Protein AF-A0A1J3G5L0-F1 (afdb_monomer)

Radius of gyration: 14.36 Å; Cα contacts (8 Å, |Δi|>4): 95; chains: 1; bounding box: 38×27×35 Å

Nearest PDB structures (foldseek):
  7tby-assembly1_A  TM=6.720E-01  e=4.353E-02  Homo sapiens
  8ee6-assembly1_A  TM=5.916E-01  e=3.368E-02  Homo sapiens
  7tbz-assembly1_A  TM=6.420E-01  e=7.272E-02  Homo sapiens
  8edw-assembly1_A  TM=5.987E-01  e=2.797E-01  Homo sapiens
  1vi7-assembly1_A  TM=5.371E-01  e=1.686E+00  Escherichia coli

Foldseek 3Di:
DKWAFAPVCLVVLVVLVCVQPVPWDWPDDDRRITDIDDDLVRGAVVSVVVSVVVVVVVHDIPDDDDDPDDVVSNVVVVVVVVVVVVVVD

InterPro domains:
  IPR026082 ABC transporter A [PTHR19229] (1-83)

Sequence (89 aa):
LTMTTSSEHEKDVERLVQDVSPNAKKIYHIAGTQKFELPKEEVLISEVFQTVEKAKSSFEVFAWGLADTTLEDVFIKVARTAQAFNVFS

Organism: Noccaea caerulescens (NCBI:txid107243)

Solvent-accessible surface area (backbone atoms only — not comparable to full-atom values): 5230 Å² total; per-residue (Å²): 68,36,41,25,37,57,69,89,46,53,65,56,53,51,50,51,48,40,73,62,35,80,77,45,40,77,76,50,75,58,94,38,31,38,34,36,49,64,55,69,92,77,47,55,69,69,56,54,52,50,44,50,52,54,45,53,76,74,44,76,63,80,46,71,51,79,71,99,77,54,72,64,65,48,50,55,52,52,52,53,53,54,54,58,53,63,75,79,107

Mean predicted aligned error: 5.15 Å

Structure (mmCIF, N/CA/C/O backbone):
data_AF-A0A1J3G5L0-F1
#
_entry.id   AF-A0A1J3G5L0-F1
#
loop_
_atom_site.group_PDB
_atom_site.id
_atom_site.type_symbol
_atom_site.label_atom_id
_atom_site.label_alt_id
_atom_site.label_comp_id
_atom_site.label_asym_id
_atom_site.label_entity_id
_atom_site.label_seq_id
_atom_site.pdbx_PDB_ins_code
_atom_site.Cartn_x
_atom_site.Cartn_y
_atom_site.Cartn_z
_atom_site.occupancy
_atom_site.B_iso_or_equiv
_atom_site.auth_seq_id
_atom_site.auth_comp_id
_atom_site.auth_asym_id
_atom_site.auth_atom_id
_atom_site.pdbx_PDB_model_num
ATOM 1 N N . LEU A 1 1 ? 0.677 2.876 3.306 1.00 95.19 1 LEU A N 1
ATOM 2 C CA . LEU A 1 1 ? 1.160 1.949 2.261 1.00 95.19 1 LEU A CA 1
ATOM 3 C C . LEU A 1 1 ? 2.223 2.646 1.426 1.00 95.19 1 LEU A C 1
ATOM 5 O O . LEU A 1 1 ? 1.983 3.753 0.968 1.00 95.19 1 LEU A O 1
ATOM 9 N N . THR A 1 2 ? 3.373 2.019 1.232 1.00 97.44 2 THR A N 1
ATOM 10 C CA . THR A 1 2 ? 4.397 2.444 0.271 1.00 97.44 2 THR A CA 1
ATOM 11 C C . THR A 1 2 ? 4.506 1.375 -0.806 1.00 97.44 2 THR A C 1
ATOM 13 O O . THR A 1 2 ? 4.474 0.193 -0.468 1.00 97.44 2 THR A O 1
ATOM 16 N N . MET A 1 3 ? 4.637 1.769 -2.070 1.00 97.94 3 MET A N 1
ATOM 17 C CA . MET A 1 3 ? 4.863 0.847 -3.181 1.00 97.94 3 MET A CA 1
ATOM 18 C C . MET A 1 3 ? 5.768 1.482 -4.238 1.00 97.94 3 MET A C 1
ATOM 20 O O . MET A 1 3 ? 5.662 2.678 -4.499 1.00 97.94 3 MET A O 1
ATOM 24 N N . THR A 1 4 ? 6.651 0.678 -4.820 1.00 98.31 4 THR A N 1
ATOM 25 C CA . THR A 1 4 ? 7.619 1.079 -5.842 1.00 98.31 4 THR A CA 1
ATOM 26 C C . THR A 1 4 ? 7.415 0.234 -7.092 1.00 98.31 4 THR A C 1
ATOM 28 O O . THR A 1 4 ? 7.479 -0.994 -7.023 1.00 98.31 4 THR A O 1
ATOM 31 N N . THR A 1 5 ? 7.180 0.893 -8.224 1.00 98.19 5 THR A N 1
ATOM 32 C CA . THR A 1 5 ? 6.961 0.279 -9.546 1.00 98.19 5 THR A CA 1
ATOM 33 C C . THR A 1 5 ? 7.736 1.045 -10.618 1.00 98.19 5 THR A C 1
ATOM 35 O O . THR A 1 5 ? 8.384 2.053 -10.327 1.00 98.19 5 THR A O 1
ATOM 38 N N . SER A 1 6 ? 7.665 0.600 -11.875 1.00 97.38 6 SER A N 1
ATOM 39 C CA . SER A 1 6 ? 8.040 1.445 -13.013 1.00 97.38 6 SER A CA 1
ATOM 40 C C . SER A 1 6 ? 7.050 2.609 -13.164 1.00 97.38 6 SER A C 1
ATOM 42 O O . SER A 1 6 ? 5.905 2.542 -12.697 1.00 97.38 6 SER A O 1
ATOM 44 N N . SER A 1 7 ? 7.487 3.688 -13.821 1.00 94.06 7 SER A N 1
ATOM 45 C CA . SER A 1 7 ? 6.682 4.909 -13.941 1.00 94.06 7 SER A CA 1
ATOM 46 C C . SER A 1 7 ? 5.413 4.750 -14.779 1.00 94.06 7 SER A C 1
ATOM 48 O O . SER A 1 7 ? 4.450 5.486 -14.575 1.00 94.06 7 SER A O 1
ATOM 50 N N . GLU A 1 8 ? 5.358 3.774 -15.687 1.00 96.50 8 GLU A N 1
ATOM 51 C CA . GLU A 1 8 ? 4.143 3.484 -16.461 1.00 96.50 8 GLU A CA 1
ATOM 52 C C . GLU A 1 8 ? 2.978 2.968 -15.599 1.00 96.50 8 GLU A C 1
ATOM 54 O O . GLU A 1 8 ? 1.823 3.199 -15.954 1.00 96.50 8 GLU A O 1
ATOM 59 N N . HIS A 1 9 ? 3.262 2.353 -14.443 1.00 97.31 9 HIS A N 1
ATOM 60 C CA . HIS A 1 9 ? 2.254 1.769 -13.548 1.00 97.31 9 HIS A CA 1
ATOM 61 C C . HIS A 1 9 ? 1.829 2.687 -12.396 1.00 97.31 9 HIS A C 1
ATOM 63 O O . HIS A 1 9 ? 0.936 2.339 -11.627 1.00 97.31 9 HIS A O 1
ATOM 69 N N . GLU A 1 10 ? 2.400 3.887 -12.278 1.00 94.88 10 GLU A N 1
ATOM 70 C CA . GLU A 1 10 ? 2.098 4.829 -11.188 1.00 94.88 10 GLU A CA 1
ATOM 71 C C . GLU A 1 10 ? 0.599 5.144 -11.062 1.00 94.88 10 GLU A C 1
ATOM 73 O O . GLU A 1 10 ? 0.065 5.239 -9.958 1.00 94.88 10 GLU A O 1
ATOM 78 N N . LYS A 1 11 ? -0.115 5.265 -12.188 1.00 96.62 11 LYS A N 1
ATOM 79 C CA . LYS A 1 11 ? -1.570 5.496 -12.176 1.00 96.62 11 LYS A CA 1
ATOM 80 C C . LYS A 1 11 ? -2.363 4.260 -11.767 1.00 96.62 11 LYS A C 1
ATOM 82 O O . LYS A 1 11 ? -3.445 4.400 -11.201 1.00 96.62 11 LYS A O 1
ATOM 87 N N . ASP A 1 12 ? -1.858 3.069 -12.062 1.00 97.44 12 ASP A N 1
ATOM 88 C CA . ASP A 1 12 ? -2.515 1.822 -11.679 1.00 97.44 12 ASP A CA 1
ATOM 89 C C . ASP A 1 12 ? -2.399 1.600 -10.172 1.00 97.44 12 ASP A C 1
ATOM 91 O O . ASP A 1 12 ? -3.384 1.241 -9.531 1.00 97.44 12 ASP A O 1
ATOM 95 N N . VAL A 1 13 ? -1.245 1.937 -9.585 1.00 96.94 13 VAL A N 1
ATOM 96 C CA . VAL A 1 13 ? -1.066 1.980 -8.129 1.00 96.94 13 VAL A CA 1
ATOM 97 C C . VAL A 1 13 ? -2.077 2.917 -7.473 1.00 96.94 13 VAL A C 1
ATOM 99 O O . VAL A 1 13 ? -2.739 2.533 -6.512 1.00 96.94 13 VAL A O 1
ATOM 10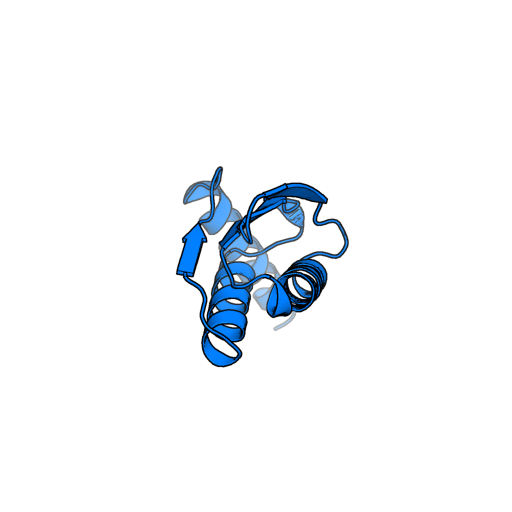2 N N . GLU A 1 14 ? -2.242 4.130 -8.000 1.00 96.94 14 GLU A N 1
ATOM 103 C CA . GLU A 1 14 ? -3.203 5.089 -7.453 1.00 96.94 14 GLU A CA 1
ATOM 104 C C . GLU A 1 14 ? -4.637 4.563 -7.488 1.00 96.94 14 GLU A C 1
ATOM 106 O O . GLU A 1 14 ? -5.343 4.680 -6.490 1.00 96.94 14 GLU A O 1
ATOM 111 N N . ARG A 1 15 ? -5.057 3.942 -8.596 1.00 97.19 15 ARG A N 1
ATOM 112 C CA . ARG A 1 15 ? -6.391 3.329 -8.708 1.00 97.19 15 ARG A CA 1
ATOM 113 C C . ARG A 1 15 ? -6.580 2.211 -7.691 1.00 97.19 15 ARG A C 1
ATOM 115 O O . ARG A 1 15 ? -7.574 2.208 -6.980 1.00 97.19 15 ARG A O 1
ATOM 122 N N . LEU A 1 16 ? -5.602 1.314 -7.575 1.00 96.31 16 LEU A N 1
ATOM 123 C CA . LEU A 1 16 ? -5.639 0.217 -6.610 1.00 96.31 16 LEU A CA 1
ATOM 124 C C . LEU A 1 16 ? -5.754 0.721 -5.168 1.00 96.31 16 LEU A C 1
ATOM 126 O O . LEU A 1 16 ? -6.489 0.152 -4.372 1.00 96.31 16 LEU A O 1
ATOM 130 N N . VAL A 1 17 ? -5.052 1.800 -4.826 1.00 95.81 17 VAL A N 1
ATOM 131 C CA . VAL A 1 17 ? -5.138 2.397 -3.489 1.00 95.81 17 VAL A CA 1
ATOM 132 C C . VAL A 1 17 ? -6.484 3.085 -3.253 1.00 95.81 17 VAL A C 1
ATOM 134 O O . VAL A 1 17 ? -7.024 2.996 -2.153 1.00 95.81 17 VAL A O 1
ATOM 137 N N . GLN A 1 18 ? -7.041 3.738 -4.271 1.00 95.25 18 GLN A N 1
ATOM 138 C CA . GLN A 1 18 ? -8.369 4.353 -4.197 1.00 95.25 18 GLN A CA 1
ATOM 139 C C . GLN A 1 18 ? -9.491 3.311 -4.077 1.00 95.25 18 GLN A C 1
ATOM 141 O O . GLN A 1 18 ? -10.465 3.564 -3.374 1.00 95.25 18 GLN A O 1
ATOM 146 N N . ASP A 1 19 ? -9.328 2.127 -4.681 1.00 94.00 19 ASP A N 1
ATOM 147 C CA . ASP A 1 19 ? -10.238 0.988 -4.493 1.00 94.00 19 ASP A CA 1
ATOM 148 C C . ASP A 1 19 ? -10.241 0.493 -3.031 1.00 94.00 19 ASP A C 1
ATOM 150 O O . ASP A 1 19 ? -11.262 0.006 -2.552 1.00 94.00 19 ASP A O 1
ATOM 154 N N . VAL A 1 20 ? -9.113 0.622 -2.315 1.00 92.94 20 VAL A N 1
ATOM 155 C CA . VAL A 1 20 ? -8.998 0.260 -0.887 1.00 92.94 20 VAL A CA 1
ATOM 156 C C . VAL A 1 20 ? -9.637 1.307 0.016 1.00 92.94 20 VAL A C 1
ATOM 158 O O . VAL A 1 20 ? -10.337 0.967 0.963 1.00 92.94 20 VAL A O 1
ATOM 161 N N . SER A 1 21 ? -9.363 2.586 -0.230 1.00 94.44 21 SER A N 1
ATOM 162 C CA . SER A 1 21 ? -10.047 3.681 0.453 1.00 94.44 21 SER A CA 1
ATOM 163 C C . SER A 1 21 ? -10.045 4.919 -0.439 1.00 94.44 21 SER A C 1
ATOM 165 O O . SER A 1 21 ? -8.968 5.411 -0.795 1.00 94.44 21 SER A O 1
ATOM 167 N N . PRO A 1 22 ? -11.223 5.497 -0.738 1.00 94.44 22 PRO A N 1
ATOM 168 C CA . PRO A 1 22 ? -11.309 6.737 -1.506 1.00 94.44 22 PRO A CA 1
ATOM 169 C C . PRO A 1 22 ? -10.693 7.930 -0.755 1.00 94.44 22 PRO A C 1
ATOM 171 O O . PRO A 1 22 ? -10.342 8.946 -1.350 1.00 94.44 22 PRO A O 1
ATOM 174 N N . ASN A 1 23 ? -10.537 7.806 0.565 1.00 95.94 23 ASN A N 1
ATOM 175 C CA . ASN A 1 23 ? -9.943 8.818 1.433 1.00 95.94 23 ASN A CA 1
ATOM 176 C C . ASN A 1 23 ? -8.429 8.616 1.622 1.00 95.94 23 ASN A C 1
ATOM 178 O O . ASN A 1 23 ? -7.799 9.320 2.415 1.00 95.94 23 ASN A O 1
ATOM 182 N N . ALA A 1 24 ? -7.817 7.676 0.893 1.00 96.00 24 ALA A N 1
ATOM 183 C CA . ALA A 1 24 ? -6.375 7.499 0.883 1.00 96.00 24 ALA A CA 1
ATOM 184 C C . ALA A 1 24 ? -5.663 8.767 0.388 1.00 96.00 24 ALA A C 1
ATOM 186 O O . ALA A 1 24 ? -5.933 9.288 -0.698 1.00 96.00 24 ALA A O 1
ATOM 187 N N . LYS A 1 25 ? -4.683 9.241 1.160 1.00 96.44 25 LYS A N 1
ATOM 188 C CA . LYS A 1 25 ? -3.925 10.454 0.849 1.00 96.44 25 LYS A CA 1
ATOM 189 C C . LYS A 1 25 ? -2.538 10.105 0.335 1.00 96.44 25 LYS A C 1
ATOM 191 O O . LYS A 1 25 ? -1.739 9.493 1.043 1.00 96.44 25 LYS A O 1
ATOM 196 N N . LYS A 1 26 ? -2.203 10.554 -0.875 1.00 96.81 26 LYS A N 1
ATOM 197 C CA . LYS A 1 26 ? -0.831 10.468 -1.389 1.00 96.81 26 LYS A CA 1
ATOM 198 C C . LYS A 1 26 ? 0.058 11.467 -0.647 1.00 96.81 26 LYS A C 1
ATOM 200 O O . LYS A 1 26 ? -0.204 12.666 -0.657 1.00 96.81 26 LYS A O 1
ATOM 205 N N . ILE A 1 27 ? 1.104 10.961 -0.006 1.00 97.25 27 ILE A N 1
ATOM 206 C CA . ILE A 1 27 ? 2.072 11.751 0.759 1.00 97.25 27 ILE A CA 1
ATOM 207 C C . ILE A 1 27 ? 3.202 12.229 -0.145 1.00 97.2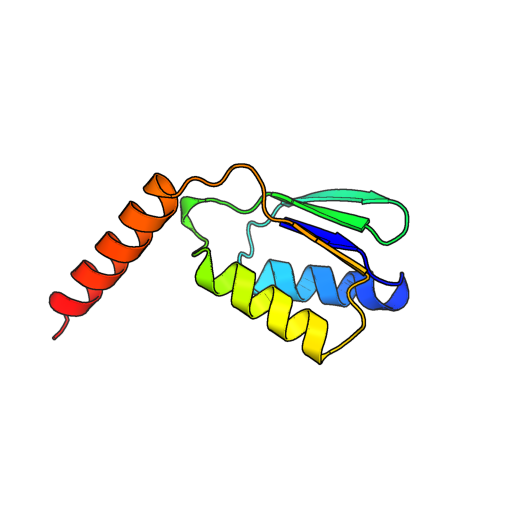5 27 ILE A C 1
ATOM 209 O O . ILE A 1 27 ? 3.574 13.397 -0.099 1.00 97.25 27 ILE A O 1
ATOM 213 N N . TYR A 1 28 ? 3.739 11.337 -0.977 1.00 96.50 28 TYR A N 1
ATOM 214 C CA . TYR A 1 28 ? 4.741 11.693 -1.973 1.00 96.50 28 TYR A CA 1
ATOM 215 C C . TYR A 1 28 ? 4.766 10.699 -3.130 1.00 96.50 28 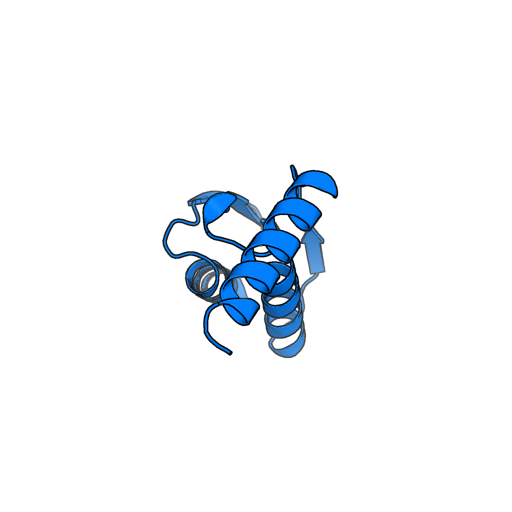TYR A C 1
ATOM 217 O O . TYR A 1 28 ? 4.278 9.570 -3.026 1.00 96.50 28 TYR A O 1
ATOM 225 N N . HIS A 1 29 ? 5.407 11.139 -4.207 1.00 96.00 29 HIS A N 1
ATOM 226 C CA . HIS A 1 29 ? 5.816 10.320 -5.333 1.00 96.00 29 HIS A CA 1
ATOM 227 C C . HIS A 1 29 ? 7.241 10.731 -5.736 1.00 96.00 29 HIS A C 1
ATOM 229 O O . HIS A 1 29 ? 7.473 11.894 -6.063 1.00 96.00 29 HIS A O 1
ATOM 235 N N . ILE A 1 30 ? 8.191 9.793 -5.665 1.00 95.75 30 ILE A N 1
ATOM 236 C CA . ILE A 1 30 ? 9.592 10.007 -6.043 1.00 95.75 30 ILE A CA 1
ATOM 237 C C . ILE A 1 30 ? 10.118 8.744 -6.735 1.00 95.75 30 ILE A C 1
ATOM 239 O O . ILE A 1 30 ? 10.135 7.678 -6.124 1.00 95.75 30 ILE A O 1
ATOM 243 N N . ALA A 1 31 ? 10.566 8.875 -7.988 1.00 94.25 31 ALA A N 1
ATOM 244 C CA . ALA A 1 31 ? 11.223 7.814 -8.762 1.00 94.25 31 ALA A CA 1
ATOM 245 C C . ALA A 1 31 ? 10.465 6.467 -8.738 1.00 94.25 31 ALA A C 1
ATOM 247 O O . ALA A 1 31 ? 11.008 5.450 -8.305 1.00 94.25 31 ALA A O 1
ATOM 248 N N . GLY A 1 32 ? 9.181 6.477 -9.117 1.00 94.75 32 GLY A N 1
ATOM 249 C CA . GLY A 1 32 ? 8.333 5.279 -9.131 1.00 94.75 32 GLY A CA 1
ATOM 250 C C . GLY A 1 32 ? 7.897 4.780 -7.747 1.00 94.75 32 GLY A C 1
ATOM 251 O O . GLY A 1 32 ? 7.086 3.864 -7.652 1.00 94.75 32 GLY A O 1
ATOM 252 N N . THR A 1 33 ? 8.387 5.384 -6.655 1.00 97.38 33 THR A N 1
ATOM 253 C CA . THR A 1 33 ? 7.932 5.094 -5.289 1.00 97.38 33 THR A CA 1
ATOM 254 C C . THR A 1 33 ? 6.821 6.046 -4.886 1.00 97.38 33 THR A C 1
ATOM 256 O O . THR A 1 33 ? 7.017 7.262 -4.827 1.00 97.38 33 THR A O 1
ATOM 259 N N . GLN A 1 34 ? 5.667 5.491 -4.539 1.00 98.19 34 GLN A N 1
ATOM 260 C CA . GLN A 1 34 ? 4.512 6.223 -4.044 1.00 98.19 34 GLN A CA 1
ATOM 261 C C . GLN A 1 34 ? 4.217 5.835 -2.594 1.00 98.19 34 GLN A C 1
ATOM 263 O O . GLN A 1 34 ? 4.168 4.652 -2.246 1.00 98.19 34 GLN A O 1
ATOM 268 N N . LYS A 1 35 ? 4.003 6.840 -1.738 1.00 97.38 35 LYS A N 1
ATOM 269 C CA . LYS A 1 35 ? 3.570 6.645 -0.348 1.00 97.38 35 LYS A CA 1
ATOM 270 C C . LYS A 1 35 ? 2.171 7.199 -0.150 1.00 97.38 35 LYS A C 1
ATOM 272 O O . LYS A 1 35 ? 1.900 8.350 -0.485 1.00 97.38 35 LYS A O 1
ATOM 277 N N . PHE A 1 36 ? 1.330 6.395 0.480 1.00 97.19 36 PHE A N 1
ATOM 278 C CA . PHE A 1 36 ? -0.048 6.699 0.825 1.00 97.19 36 PHE A CA 1
ATOM 279 C C . PHE A 1 36 ? -0.284 6.529 2.322 1.00 97.19 36 PHE A C 1
ATOM 281 O O . PHE A 1 36 ? 0.177 5.562 2.941 1.00 97.19 36 PHE A O 1
ATOM 288 N N . GLU A 1 37 ? -1.045 7.451 2.884 1.00 95.62 37 GLU A N 1
ATOM 289 C CA . GLU A 1 37 ? -1.678 7.332 4.189 1.00 95.62 37 GLU A CA 1
ATOM 290 C C . GLU A 1 37 ? -3.096 6.793 3.987 1.00 95.62 37 GLU A C 1
ATOM 292 O O . GLU A 1 37 ? -3.851 7.310 3.163 1.00 95.62 37 GLU A O 1
ATOM 297 N N . LEU A 1 38 ? -3.421 5.713 4.697 1.00 93.62 38 LEU A N 1
ATOM 298 C CA . LEU A 1 38 ? -4.720 5.050 4.634 1.00 93.62 38 LEU A CA 1
ATOM 299 C C . LEU A 1 38 ? -5.466 5.336 5.941 1.00 93.62 38 LEU A C 1
ATOM 301 O O . LEU A 1 38 ? -4.873 5.123 7.006 1.00 93.62 38 LEU A O 1
ATOM 305 N N . PRO A 1 39 ? -6.732 5.783 5.900 1.00 91.88 39 PRO A N 1
ATOM 306 C CA . PRO A 1 39 ? -7.522 5.964 7.107 1.00 91.88 39 PRO A CA 1
ATOM 307 C C . PRO A 1 39 ? -7.673 4.626 7.819 1.00 91.88 39 PRO A C 1
ATOM 309 O O . PRO A 1 39 ? -8.271 3.682 7.296 1.00 91.88 39 PRO A O 1
ATOM 312 N N . LYS A 1 40 ? -7.113 4.537 9.029 1.00 84.94 40 LYS A N 1
ATOM 313 C CA . LYS A 1 40 ? -7.101 3.283 9.781 1.00 84.94 40 LYS A CA 1
ATOM 314 C C . LYS A 1 40 ? -8.502 2.759 9.998 1.00 84.94 40 LYS A C 1
ATOM 316 O O . LYS A 1 40 ? -8.667 1.562 9.947 1.00 84.94 40 LYS A O 1
ATOM 321 N N . GLU A 1 41 ? -9.506 3.595 10.220 1.00 83.88 41 GLU A N 1
ATOM 322 C CA . GLU A 1 41 ? -10.869 3.131 10.498 1.00 83.88 41 GLU A CA 1
ATOM 323 C C . GLU A 1 41 ? -11.525 2.457 9.287 1.00 83.88 41 GLU A C 1
ATOM 325 O O . GLU A 1 41 ? -12.230 1.466 9.463 1.00 83.88 41 GLU A O 1
ATOM 330 N N . GLU A 1 42 ? -11.193 2.899 8.074 1.00 84.50 42 GLU A N 1
ATOM 331 C CA . GLU A 1 42 ? -11.825 2.449 6.829 1.00 84.50 42 GLU A CA 1
ATOM 332 C C . GLU A 1 42 ? -11.228 1.157 6.278 1.00 84.50 42 GLU A C 1
ATOM 334 O O . GLU A 1 42 ? -11.931 0.391 5.634 1.00 84.50 42 GLU A O 1
ATOM 339 N N . VAL A 1 43 ? -9.944 0.901 6.540 1.00 87.62 43 VAL A N 1
ATOM 340 C CA . VAL A 1 43 ? -9.202 -0.140 5.821 1.00 87.62 43 VAL A CA 1
ATOM 341 C C . VAL A 1 43 ? -8.927 -1.350 6.704 1.00 87.62 43 VAL A C 1
ATOM 343 O O . VAL A 1 43 ? -8.412 -1.221 7.821 1.00 87.62 43 VAL A O 1
ATOM 346 N N . LEU A 1 44 ? -9.234 -2.550 6.216 1.00 89.69 44 LEU A N 1
ATOM 347 C CA . LEU A 1 44 ? -8.749 -3.792 6.810 1.00 89.69 44 LEU A CA 1
ATOM 348 C C . LEU A 1 44 ? -7.367 -4.128 6.250 1.00 89.69 44 LEU A C 1
ATOM 350 O O . LEU A 1 44 ? -7.099 -4.002 5.057 1.00 89.69 44 LEU A O 1
ATOM 354 N N . ILE A 1 45 ? -6.475 -4.639 7.098 1.00 89.31 45 ILE A N 1
ATOM 355 C CA . ILE A 1 45 ? -5.144 -5.048 6.630 1.00 89.31 45 ILE A CA 1
ATOM 356 C C . ILE A 1 45 ? -5.231 -6.128 5.544 1.00 89.31 45 ILE A C 1
ATOM 358 O O . ILE A 1 45 ? -4.430 -6.128 4.610 1.00 89.31 45 ILE A O 1
ATOM 362 N N . SER A 1 46 ? -6.209 -7.031 5.637 1.00 89.94 46 SER A N 1
ATOM 363 C CA . SER A 1 46 ? -6.454 -8.050 4.615 1.00 89.94 46 SER A CA 1
ATOM 364 C C . SER A 1 46 ? -6.703 -7.445 3.232 1.00 89.94 46 SER A C 1
ATOM 366 O O . SER A 1 46 ? -6.215 -7.992 2.248 1.00 89.94 46 SER A O 1
ATOM 368 N N . GLU A 1 47 ? -7.395 -6.308 3.147 1.00 91.81 47 GLU A N 1
ATOM 369 C CA . GLU A 1 47 ? -7.662 -5.607 1.883 1.00 91.81 47 GLU A CA 1
ATOM 370 C C . GLU A 1 47 ? -6.386 -4.980 1.316 1.00 91.81 47 GLU A C 1
ATOM 372 O O . GLU A 1 47 ? -6.142 -5.043 0.110 1.00 91.81 47 GLU A O 1
ATOM 377 N N . VAL A 1 48 ? -5.515 -4.451 2.183 1.00 93.00 48 VAL A N 1
ATOM 378 C CA . VAL A 1 48 ? -4.196 -3.949 1.769 1.00 93.00 48 VAL A CA 1
ATOM 379 C C . VAL A 1 48 ? -3.352 -5.080 1.187 1.00 93.00 48 VAL A C 1
ATOM 381 O O . VAL A 1 48 ? -2.784 -4.920 0.108 1.00 93.00 48 VAL A O 1
ATOM 384 N N . PHE A 1 49 ? -3.291 -6.235 1.859 1.00 93.94 49 PHE A N 1
ATOM 385 C CA . PHE A 1 49 ? -2.564 -7.395 1.340 1.00 93.94 49 PHE A CA 1
ATOM 386 C C . PHE A 1 49 ? -3.146 -7.877 0.007 1.00 93.94 49 PHE A C 1
ATOM 388 O O . PHE A 1 49 ? -2.389 -8.075 -0.938 1.00 93.94 49 PHE A O 1
ATOM 395 N N . GLN A 1 50 ? -4.471 -8.002 -0.113 1.00 95.00 50 GLN A N 1
ATOM 396 C CA . GLN A 1 50 ? -5.113 -8.389 -1.376 1.00 95.00 50 GLN A CA 1
ATOM 397 C C . GLN A 1 50 ? -4.798 -7.411 -2.509 1.00 95.00 50 GLN A C 1
ATOM 399 O O . GLN A 1 50 ? -4.546 -7.827 -3.637 1.00 95.00 50 GLN A O 1
ATOM 404 N N . THR A 1 51 ? -4.758 -6.116 -2.209 1.00 95.38 51 THR A N 1
ATOM 405 C CA . THR A 1 51 ? -4.434 -5.073 -3.188 1.00 95.38 51 THR A CA 1
ATOM 406 C C . THR A 1 51 ? -2.997 -5.178 -3.675 1.00 95.38 51 THR A C 1
ATOM 408 O O . THR A 1 51 ? -2.736 -5.054 -4.871 1.00 95.38 51 THR A O 1
ATOM 411 N N . VAL A 1 52 ? -2.065 -5.467 -2.769 1.00 96.69 52 VAL A N 1
ATOM 412 C CA . VAL A 1 52 ? -0.664 -5.715 -3.119 1.00 96.69 52 VAL A CA 1
ATOM 413 C C . VAL A 1 52 ? -0.527 -6.970 -3.981 1.00 96.69 52 VAL A C 1
ATOM 415 O O . VAL A 1 52 ? 0.198 -6.948 -4.972 1.00 96.69 52 VAL A O 1
ATOM 418 N N . GLU A 1 53 ? -1.237 -8.049 -3.655 1.00 97.31 53 GLU A N 1
ATOM 419 C CA . GLU A 1 53 ? -1.227 -9.264 -4.478 1.00 97.31 53 GLU A CA 1
ATOM 420 C C . GLU A 1 53 ? -1.844 -9.019 -5.865 1.00 97.31 53 GLU A C 1
ATOM 422 O O . GLU A 1 53 ? -1.289 -9.451 -6.877 1.00 97.31 53 GLU A O 1
ATOM 427 N N . LYS A 1 54 ? -2.923 -8.229 -5.950 1.00 96.50 54 LYS A N 1
ATOM 428 C CA . LYS A 1 54 ? -3.510 -7.791 -7.225 1.00 96.50 54 LYS A CA 1
ATOM 429 C C . LYS A 1 54 ? -2.507 -6.983 -8.056 1.00 96.50 54 LYS A C 1
ATOM 431 O O . LYS A 1 54 ? -2.367 -7.255 -9.249 1.00 96.50 54 LYS A O 1
ATOM 436 N N . ALA A 1 55 ? -1.768 -6.058 -7.437 1.00 97.12 55 ALA A N 1
ATOM 437 C CA . ALA A 1 55 ? -0.708 -5.299 -8.103 1.00 97.12 55 ALA A CA 1
ATOM 438 C C . ALA A 1 55 ? 0.375 -6.228 -8.671 1.00 97.12 55 ALA A C 1
ATOM 440 O O . ALA A 1 55 ? 0.627 -6.204 -9.87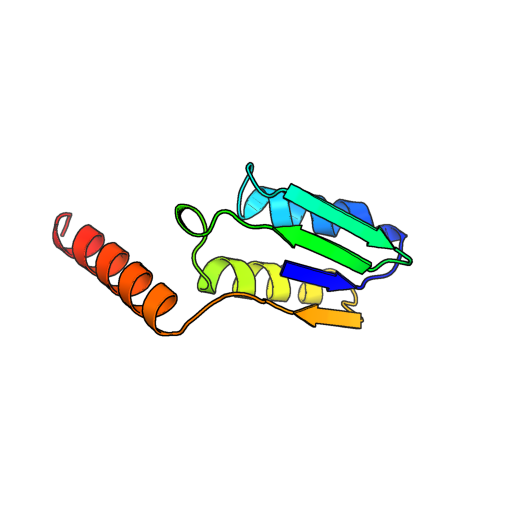2 1.00 97.12 55 ALA A O 1
ATOM 441 N N . LYS A 1 56 ? 0.931 -7.120 -7.838 1.00 97.62 56 LYS A N 1
ATOM 442 C CA . LYS A 1 56 ? 1.963 -8.094 -8.241 1.00 97.62 56 LYS A CA 1
ATOM 443 C C . LYS A 1 56 ? 1.512 -9.035 -9.358 1.00 97.62 56 LYS A C 1
ATOM 445 O O . LYS A 1 56 ? 2.332 -9.467 -10.158 1.00 97.62 56 LYS A O 1
ATOM 450 N N . SER A 1 57 ? 0.222 -9.374 -9.407 1.00 97.38 57 SER A N 1
ATOM 451 C CA . SER A 1 57 ? -0.337 -10.196 -10.489 1.00 97.38 57 SER A CA 1
ATOM 452 C C . SER A 1 57 ? -0.491 -9.438 -11.813 1.00 97.38 57 SER A C 1
ATOM 454 O O . SER A 1 57 ? -0.595 -10.064 -12.864 1.00 97.38 57 SER A O 1
ATOM 456 N N . SER A 1 58 ? -0.515 -8.102 -11.760 1.00 96.62 58 SER A N 1
ATOM 457 C CA . SER A 1 58 ? -0.751 -7.232 -12.916 1.00 96.62 58 SER A CA 1
ATOM 458 C C . SER A 1 58 ? 0.546 -6.671 -13.505 1.00 96.62 58 SER A C 1
ATOM 460 O O .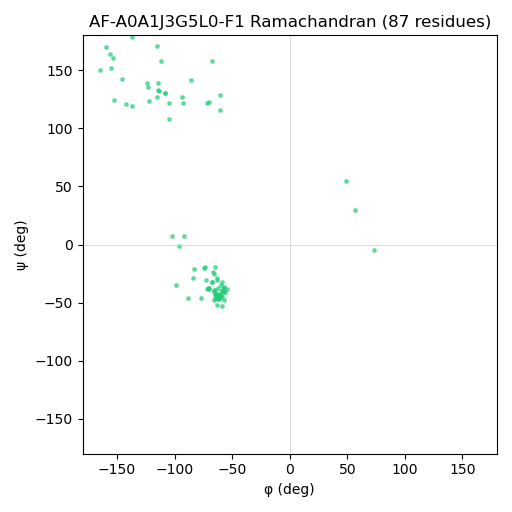 SER A 1 58 ? 0.633 -6.498 -14.717 1.00 96.62 58 SER A O 1
ATOM 462 N N . PHE A 1 59 ? 1.542 -6.375 -12.665 1.00 97.19 59 PHE A N 1
ATOM 463 C CA . PHE A 1 59 ? 2.832 -5.808 -13.061 1.00 97.19 59 PHE A CA 1
ATOM 464 C C . PHE A 1 59 ? 3.910 -6.035 -11.991 1.00 97.19 59 PHE A C 1
ATOM 466 O O . PHE A 1 59 ? 3.628 -6.443 -10.863 1.00 97.19 59 PHE A O 1
ATOM 473 N N . GLU A 1 60 ? 5.165 -5.748 -12.341 1.00 97.81 60 GLU A N 1
ATOM 474 C CA . GLU A 1 60 ? 6.288 -5.886 -11.417 1.00 97.81 60 GLU A CA 1
ATOM 475 C C . GLU A 1 60 ? 6.237 -4.825 -10.305 1.00 97.81 60 GLU A C 1
ATOM 477 O O . GLU A 1 60 ? 6.241 -3.616 -10.547 1.00 97.81 60 GLU A O 1
ATOM 482 N N . VAL A 1 61 ? 6.210 -5.299 -9.058 1.00 98.06 61 VAL A N 1
ATOM 483 C CA . VAL A 1 61 ? 6.315 -4.470 -7.853 1.00 98.06 61 VAL A CA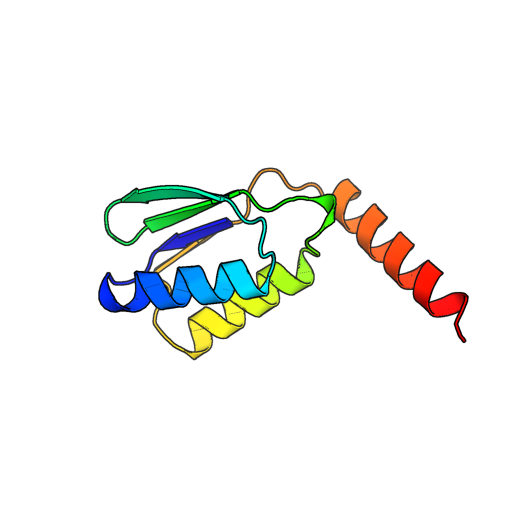 1
ATOM 484 C C . VAL A 1 61 ? 7.712 -4.658 -7.272 1.00 98.06 61 VAL A C 1
ATOM 486 O O . VAL A 1 61 ? 8.009 -5.704 -6.697 1.00 98.06 61 VAL A O 1
ATOM 489 N N . PHE A 1 62 ? 8.562 -3.638 -7.389 1.00 97.94 62 PHE A N 1
ATOM 490 C CA . PHE A 1 62 ? 9.956 -3.697 -6.935 1.00 97.94 62 PHE A CA 1
ATOM 491 C C . PHE A 1 62 ? 10.075 -3.725 -5.409 1.00 97.94 62 PHE A C 1
ATOM 493 O O . PHE A 1 62 ? 10.928 -4.413 -4.852 1.00 97.94 62 PHE A O 1
ATOM 500 N N . ALA A 1 63 ? 9.226 -2.963 -4.721 1.00 97.31 63 ALA A N 1
ATOM 501 C CA . ALA A 1 63 ? 9.183 -2.912 -3.266 1.00 97.31 63 ALA A CA 1
ATOM 502 C C . ALA A 1 63 ? 7.801 -2.470 -2.785 1.00 97.31 63 ALA A C 1
ATOM 504 O O . ALA A 1 63 ? 7.102 -1.721 -3.465 1.00 97.31 63 ALA A O 1
ATOM 505 N N . TRP A 1 64 ? 7.412 -2.898 -1.588 1.00 97.44 64 TRP A N 1
ATOM 506 C CA . TRP A 1 64 ? 6.220 -2.391 -0.919 1.00 97.44 64 TRP A CA 1
ATOM 507 C C . TRP A 1 64 ? 6.349 -2.529 0.601 1.00 97.44 64 TRP A C 1
ATOM 509 O O . TRP A 1 64 ? 7.157 -3.312 1.100 1.00 97.44 64 TRP A O 1
ATOM 519 N N . GLY A 1 65 ? 5.552 -1.765 1.344 1.00 95.00 65 GLY A N 1
ATOM 520 C CA . GLY A 1 65 ? 5.522 -1.846 2.800 1.00 95.00 65 GLY A CA 1
ATOM 521 C C . GLY A 1 65 ? 4.302 -1.175 3.420 1.00 95.00 65 GLY A C 1
ATOM 522 O O . GLY A 1 65 ? 3.766 -0.192 2.900 1.00 95.00 65 GLY A O 1
ATOM 523 N N . LEU A 1 66 ? 3.874 -1.695 4.566 1.00 92.25 66 LEU A N 1
ATOM 524 C CA . LEU A 1 66 ? 2.833 -1.109 5.404 1.00 92.25 66 LEU A CA 1
ATOM 525 C C . LEU A 1 66 ? 3.459 -0.688 6.738 1.00 92.25 66 LEU A C 1
ATOM 527 O O . LEU A 1 66 ? 4.143 -1.482 7.375 1.00 92.25 66 LEU A O 1
ATOM 531 N N . ALA A 1 67 ? 3.255 0.568 7.130 1.00 88.06 67 ALA A N 1
ATOM 532 C CA . ALA A 1 67 ? 3.809 1.157 8.349 1.00 88.06 67 ALA A CA 1
ATOM 533 C C . ALA A 1 67 ? 2.690 1.536 9.330 1.00 88.06 67 ALA A C 1
ATOM 535 O O . ALA A 1 67 ? 1.509 1.493 8.976 1.00 88.06 67 ALA A O 1
ATOM 536 N N . ASP A 1 68 ? 3.075 1.904 10.554 1.00 82.75 68 ASP A N 1
ATOM 537 C CA . ASP A 1 68 ? 2.198 2.483 11.583 1.00 82.75 68 ASP A CA 1
ATOM 538 C C . ASP A 1 68 ? 0.985 1.619 11.951 1.00 82.75 68 ASP A C 1
ATOM 540 O O . ASP A 1 68 ? -0.066 2.137 12.331 1.00 82.75 68 ASP A O 1
ATOM 544 N N . THR A 1 69 ? 1.119 0.296 11.842 1.00 79.38 69 THR A N 1
ATOM 545 C CA . THR A 1 69 ? 0.040 -0.650 12.127 1.00 79.38 69 THR A CA 1
ATOM 546 C C . THR A 1 69 ? 0.451 -1.667 13.188 1.00 79.38 69 THR A C 1
ATOM 548 O O . THR A 1 69 ? 1.553 -2.210 13.120 1.00 79.38 69 THR A O 1
ATOM 551 N N . THR A 1 70 ? -0.424 -1.936 14.163 1.00 81.50 70 THR A N 1
ATOM 552 C CA . THR A 1 70 ? -0.159 -2.867 15.273 1.00 81.50 70 THR A CA 1
ATOM 553 C C . THR A 1 70 ? -1.033 -4.124 15.199 1.00 81.50 70 THR A C 1
ATOM 555 O O . THR A 1 70 ? -2.102 -4.113 14.592 1.00 81.50 70 THR A O 1
ATOM 558 N N . LEU A 1 71 ? -0.609 -5.222 15.843 1.00 83.06 71 LEU A N 1
ATOM 559 C CA . LEU A 1 71 ? -1.448 -6.426 15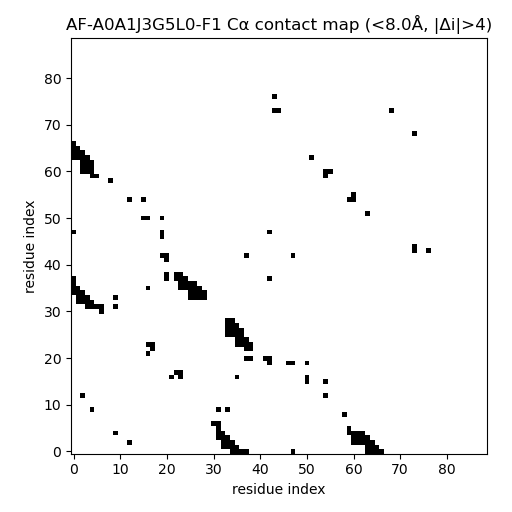.975 1.00 83.06 71 LEU A CA 1
ATOM 560 C C . LEU A 1 71 ? -2.730 -6.163 16.777 1.00 83.06 71 LEU A C 1
ATOM 562 O O . LEU A 1 71 ? -3.741 -6.814 16.530 1.00 83.06 71 LEU A O 1
ATOM 566 N N . GLU A 1 72 ? -2.701 -5.211 17.709 1.00 84.00 72 GLU A N 1
ATOM 567 C CA . GLU A 1 72 ? -3.884 -4.793 18.463 1.00 84.00 72 GLU A CA 1
ATOM 568 C C . GLU A 1 72 ? -4.920 -4.134 17.542 1.00 84.00 72 GLU A C 1
ATOM 570 O O . GLU A 1 72 ? -6.080 -4.550 17.535 1.00 84.00 72 GLU A O 1
ATOM 575 N N . ASP A 1 73 ? -4.488 -3.195 16.688 1.00 79.06 73 ASP A N 1
ATOM 576 C CA . ASP A 1 73 ? -5.349 -2.557 15.681 1.00 79.06 73 ASP A CA 1
ATOM 577 C C . ASP A 1 73 ? -6.008 -3.605 14.766 1.00 79.06 73 ASP A C 1
ATOM 579 O O . ASP A 1 73 ? -7.199 -3.521 14.447 1.00 79.06 73 ASP A O 1
ATOM 583 N N . VAL A 1 74 ? -5.240 -4.629 14.367 1.00 84.44 74 VAL A N 1
ATOM 584 C CA . VAL A 1 74 ? -5.736 -5.762 13.568 1.00 84.44 74 VAL A CA 1
ATOM 585 C C . VAL A 1 74 ? -6.777 -6.557 14.322 1.00 84.44 74 VAL A C 1
ATOM 587 O O . VAL A 1 74 ? -7.859 -6.812 13.793 1.00 84.44 74 VAL A O 1
ATOM 590 N N . PHE A 1 75 ? -6.449 -6.970 15.542 1.00 85.94 75 PHE A N 1
ATOM 591 C CA . PHE A 1 75 ? -7.303 -7.836 16.335 1.00 85.94 75 PHE A CA 1
ATOM 592 C C . PHE A 1 75 ? -8.658 -7.175 16.600 1.00 85.94 75 PHE A C 1
ATOM 594 O O . PHE A 1 75 ? -9.695 -7.800 16.379 1.00 85.94 75 PHE A O 1
ATOM 601 N N . ILE A 1 76 ? -8.664 -5.891 16.978 1.00 83.62 76 ILE A N 1
ATOM 602 C CA . ILE A 1 76 ? -9.893 -5.120 17.211 1.00 83.62 76 ILE A CA 1
ATOM 603 C C . ILE A 1 76 ? -10.757 -5.079 15.943 1.00 83.62 76 ILE A C 1
ATOM 605 O O . ILE A 1 76 ? -11.966 -5.309 16.015 1.00 83.62 76 ILE A O 1
ATOM 609 N N . LYS A 1 77 ? -10.161 -4.825 14.774 1.00 83.38 77 LYS A N 1
ATOM 610 C CA . LYS A 1 77 ? -10.888 -4.784 13.494 1.00 83.38 77 LYS A CA 1
ATOM 611 C C . LYS A 1 77 ? -11.481 -6.128 13.096 1.00 83.38 77 LYS A C 1
ATOM 613 O O . LYS A 1 77 ? -12.649 -6.192 12.707 1.00 83.38 77 LYS A O 1
ATOM 618 N N . VAL A 1 78 ? -10.699 -7.198 13.212 1.00 85.00 78 VAL A N 1
ATOM 619 C CA . VAL A 1 78 ? -11.154 -8.557 12.891 1.00 85.00 78 VAL A CA 1
ATOM 620 C C . VAL A 1 78 ? -12.293 -8.966 13.827 1.00 85.00 78 VAL A C 1
ATOM 622 O O . VAL A 1 78 ? -13.330 -9.426 13.356 1.00 85.00 78 VAL A O 1
ATOM 625 N N . ALA A 1 79 ? -12.155 -8.723 15.134 1.00 86.50 79 ALA A N 1
ATOM 626 C CA . ALA A 1 79 ? -13.179 -9.055 16.122 1.00 86.50 79 ALA A CA 1
ATOM 627 C C . ALA A 1 79 ? -14.495 -8.293 15.890 1.00 86.50 79 ALA A C 1
ATOM 629 O O . ALA A 1 79 ? -15.566 -8.897 15.935 1.00 86.50 79 ALA A O 1
ATOM 630 N N . ARG A 1 80 ? -14.431 -6.987 15.585 1.00 82.94 80 ARG A N 1
ATOM 631 C CA . ARG A 1 80 ? -15.621 -6.182 15.246 1.00 82.94 80 ARG A CA 1
ATOM 632 C C . ARG A 1 80 ? -16.327 -6.700 13.992 1.00 82.94 80 ARG A C 1
ATOM 634 O O . ARG A 1 80 ? -17.549 -6.812 13.987 1.00 82.94 80 ARG A O 1
ATOM 641 N N . THR A 1 81 ? -15.565 -7.057 12.959 1.00 79.19 81 THR A N 1
ATOM 642 C CA . THR A 1 81 ? -16.115 -7.609 11.709 1.00 79.19 81 THR A CA 1
ATOM 643 C C . THR A 1 81 ? -16.794 -8.962 11.951 1.00 79.19 81 THR A C 1
ATOM 645 O O . THR A 1 81 ? -17.902 -9.192 11.473 1.00 79.19 81 THR A O 1
ATOM 648 N N . ALA A 1 82 ? -16.182 -9.835 12.760 1.00 80.44 82 ALA A N 1
ATOM 649 C CA . ALA A 1 82 ? -16.757 -11.130 13.128 1.00 80.44 82 ALA A CA 1
ATOM 650 C C . ALA A 1 82 ? -18.037 -10.998 13.978 1.00 80.44 82 ALA A C 1
ATOM 652 O O . ALA A 1 82 ? -18.996 -11.738 13.771 1.00 80.44 82 ALA A O 1
ATOM 653 N N . GLN A 1 83 ? -18.086 -10.036 14.908 1.00 72.12 83 GLN A N 1
ATOM 654 C CA . GLN A 1 83 ? -19.294 -9.750 15.690 1.00 72.12 83 GLN A CA 1
A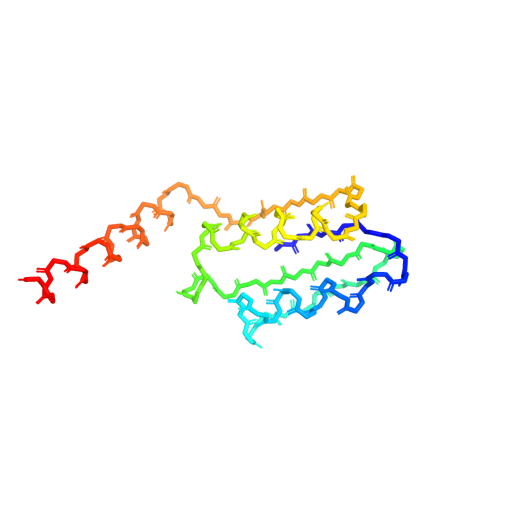TOM 655 C C . GLN A 1 83 ? -20.439 -9.236 14.817 1.00 72.12 83 GLN A C 1
ATOM 657 O O . GLN A 1 83 ? -21.564 -9.698 14.978 1.00 72.12 83 GLN A O 1
ATOM 662 N N . ALA A 1 84 ? -20.160 -8.323 13.879 1.00 71.25 84 ALA A N 1
ATOM 663 C CA . ALA A 1 84 ? -21.166 -7.852 12.932 1.00 71.25 84 ALA A CA 1
ATOM 664 C C . ALA A 1 84 ? -21.764 -9.022 12.134 1.00 71.25 84 ALA A C 1
ATOM 666 O O . ALA A 1 84 ? -22.978 -9.098 11.986 1.00 71.25 84 ALA A O 1
ATOM 667 N N . PHE A 1 85 ? -20.937 -9.980 11.707 1.00 61.62 85 PHE A N 1
ATOM 668 C CA . PHE A 1 85 ? -21.391 -11.166 10.976 1.00 61.62 85 PHE A CA 1
ATOM 669 C C . PHE A 1 85 ? -22.349 -12.056 11.793 1.00 61.62 85 PHE A C 1
ATOM 671 O O . PHE A 1 85 ? -23.337 -12.560 11.260 1.00 61.62 85 PHE A O 1
ATOM 678 N N . ASN A 1 86 ? -22.107 -12.193 13.101 1.00 63.75 86 ASN A N 1
ATOM 679 C CA . ASN A 1 86 ? -22.945 -12.995 13.999 1.00 63.75 86 ASN A CA 1
ATOM 680 C C . ASN A 1 86 ? -24.305 -12.362 14.337 1.00 63.75 86 ASN A C 1
ATOM 682 O O . ASN A 1 86 ? -25.189 -13.076 14.790 1.00 63.75 86 ASN A O 1
ATOM 686 N N . VAL A 1 87 ? -24.488 -11.049 14.162 1.00 60.75 87 VAL A N 1
ATOM 687 C CA . VAL A 1 87 ? -25.781 -10.379 14.423 1.00 60.75 87 VAL A CA 1
ATOM 688 C C . VAL A 1 87 ? -26.742 -10.509 13.233 1.00 60.75 87 VAL A C 1
ATOM 690 O O . VAL A 1 87 ? -27.952 -10.380 13.401 1.00 60.75 87 VAL A O 1
ATOM 693 N N . PHE A 1 88 ? -26.216 -10.785 12.036 1.00 53.56 88 PHE A N 1
ATOM 694 C CA . PHE A 1 88 ? -26.998 -10.969 10.807 1.00 53.56 88 PHE A CA 1
ATOM 695 C C . PHE A 1 88 ? -27.176 -12.444 10.396 1.00 53.56 88 PHE A C 1
ATOM 697 O O . PHE A 1 88 ? -27.690 -12.699 9.307 1.00 53.56 88 PHE A O 1
ATOM 704 N N . SER A 1 89 ? -26.751 -13.393 11.241 1.00 50.00 89 SER A N 1
ATOM 705 C CA . SER A 1 89 ? -26.934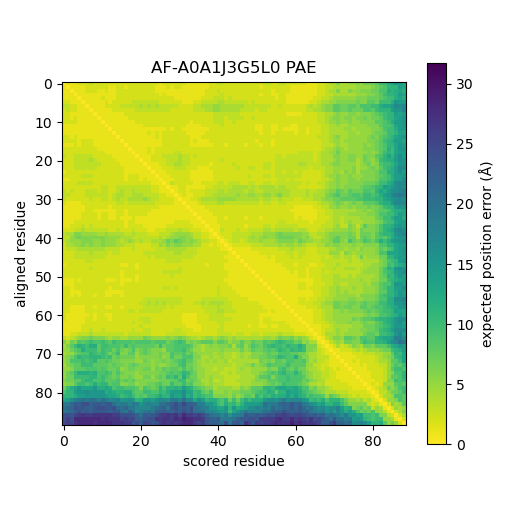 -14.847 11.070 1.00 50.00 89 SER A CA 1
ATOM 706 C C . SER A 1 89 ? -28.009 -15.370 12.018 1.00 50.00 89 SER A C 1
ATOM 708 O O . SER A 1 89 ? -28.765 -16.274 11.599 1.00 50.00 89 SER A O 1
#

Secondary structure (DSSP, 8-state):
-EEE--GGGHHHHHHHHHHH-TT-EEEEEETTEEEEE--TTT--HHHHHHHHHHHHHHS---EEE--S--HHHHHHHHHHHHHHHHH--

pLDDT: mean 90.34, std 10.19, range [50.0, 98.31]